Protein AF-A0A819LLQ4-F1 (afdb_monomer)

Radius of gyration: 18.8 Å; Cα contacts (8 Å, |Δi|>4): 126; chains: 1; bounding box: 55×27×51 Å

InterPro domains:
  IPR006703 AIG1-type guanine nucleotide-binding (G) domain [PF04548] (19-90)
  IPR006703 AIG1-type guanine nucleotide-binding (G) domain [PS51720] (15-90)
  IPR027417 P-loop containing nucleoside triphosphate hydrolase [G3DSA:3.40.50.300] (16-90)
  IPR027417 P-loop containing nucleoside triphosphate hydrolase [SSF52540] (15-87)
  IPR045058 GTPase GIMA/IAN/Toc [PTHR10903] (17-89)

Nearest PDB structures (foldseek):
  2xtp-assembly1_A  TM=8.423E-01  e=3.506E-06  Homo sapiens
  6z3e-assembly1_A  TM=8.125E-01  e=5.240E-06  Homo sapiens
  2xtm-assembly1_A  TM=8.385E-01  e=9.571E-06  Homo sapiens
  2xto-assembly2_B  TM=8.404E-01  e=1.748E-05  Homo sapiens
  9bs0-assembly1_W  TM=7.909E-01  e=3.238E-03  Bacillus subtilis subsp. subtilis str. 168

Secondary structure (DSSP, 8-state):
----PPP-----SS--EEEEEE---TTS-HHHHHHHHHTS--S-----TT-S--S-EEEEEEETTEEEEEEE-S-TT-TT--HHHHHTT-

Solvent-accessible surface area (backbone atoms only — not comparable to full-atom values): 5817 Å² total; per-residue (Å²): 142,81,86,82,84,76,84,78,85,76,86,80,89,67,85,56,55,50,79,46,74,46,78,44,45,58,70,75,47,55,34,51,50,51,18,58,76,54,73,43,90,81,48,75,68,68,99,37,93,87,42,74,50,82,58,74,46,76,52,72,39,83,52,96,94,25,34,39,38,40,33,38,50,30,37,72,68,36,93,83,65,48,72,67,71,61,53,75,78,109

Foldseek 3Di:
DDDDDDDDPDPPDDQLEDEEEQAAAAQPCSQVVVCVVQVHNQGDDDDDPVHDAPAKDWDWDDDPSGIYIYIYGYGRPDPPDDVVNVVVND

pLDDT: mean 78.7, std 17.06, range [42.38, 97.31]

Mean predicted aligned error: 11.03 Å

Organism: NCBI:txid392033

Sequence (90 aa):
MASTTQITAQATGANNEIRMILLGKTGTGKSSVGNTILGAKLFEAKLNPNGVTKQCGSGTRDFEKKRLFIVDTPGFLDPNITEAAIQEEV

Structure (mmCIF, N/CA/C/O backbone):
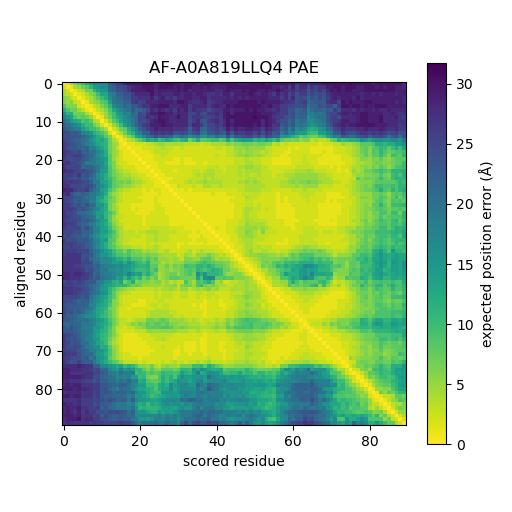data_AF-A0A819LLQ4-F1
#
_entry.id   AF-A0A819LLQ4-F1
#
loop_
_atom_site.group_PDB
_atom_site.id
_atom_site.type_symbol
_atom_site.label_atom_id
_atom_site.label_alt_id
_atom_site.label_comp_id
_atom_site.label_asym_id
_atom_site.label_entity_id
_atom_site.label_seq_id
_atom_site.pdbx_PDB_ins_code
_atom_site.Cartn_x
_atom_site.Cartn_y
_atom_site.Cartn_z
_atom_site.occupancy
_atom_site.B_iso_or_equiv
_atom_site.auth_seq_id
_atom_site.auth_comp_id
_atom_site.auth_asym_id
_atom_site.auth_atom_id
_atom_site.pdbx_PDB_model_num
ATOM 1 N N . MET A 1 1 ? -37.235 18.420 35.137 1.00 51.00 1 MET A N 1
ATOM 2 C CA . MET A 1 1 ? -35.878 17.885 35.359 1.00 51.00 1 MET A CA 1
ATOM 3 C C . MET A 1 1 ? -35.785 16.516 34.713 1.00 51.00 1 MET A C 1
ATOM 5 O O . MET A 1 1 ? -36.422 15.599 35.201 1.00 51.00 1 MET A O 1
ATOM 9 N N . ALA A 1 2 ? -35.044 16.404 33.616 1.00 48.91 2 ALA A N 1
ATOM 10 C CA . ALA A 1 2 ? -34.435 15.160 33.151 1.0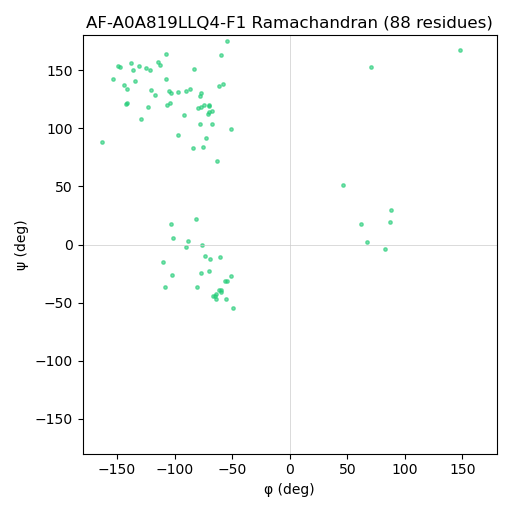0 48.91 2 ALA A CA 1
ATOM 11 C C . ALA A 1 2 ? -33.360 15.571 32.140 1.00 48.91 2 ALA A C 1
ATOM 13 O O . ALA A 1 2 ? -33.629 15.778 30.962 1.00 48.91 2 ALA A O 1
ATOM 14 N N . SER A 1 3 ? -32.166 15.831 32.666 1.00 44.81 3 SER A N 1
ATOM 15 C CA . SER A 1 3 ? -30.954 16.001 31.874 1.00 44.81 3 SER A CA 1
ATOM 16 C C . SER A 1 3 ? -30.575 14.624 31.338 1.00 44.81 3 SER A C 1
ATOM 18 O O . SER A 1 3 ? -30.239 13.740 32.124 1.00 44.81 3 SER A O 1
ATOM 20 N N . THR A 1 4 ? -30.672 14.410 30.029 1.00 50.56 4 THR A N 1
ATOM 21 C CA . THR A 1 4 ? -30.120 13.212 29.393 1.00 50.56 4 THR A CA 1
ATOM 22 C C . THR A 1 4 ? -28.755 13.567 28.832 1.00 50.56 4 THR A C 1
ATOM 24 O O . THR A 1 4 ? -28.620 14.090 27.731 1.00 50.56 4 THR A O 1
ATOM 27 N N . THR A 1 5 ? -27.731 13.293 29.629 1.00 49.22 5 THR A N 1
ATOM 28 C CA . THR A 1 5 ? -26.341 13.269 29.186 1.00 49.22 5 THR A CA 1
ATOM 29 C C . THR A 1 5 ? -26.124 11.999 28.367 1.00 49.22 5 THR A C 1
ATOM 31 O O . T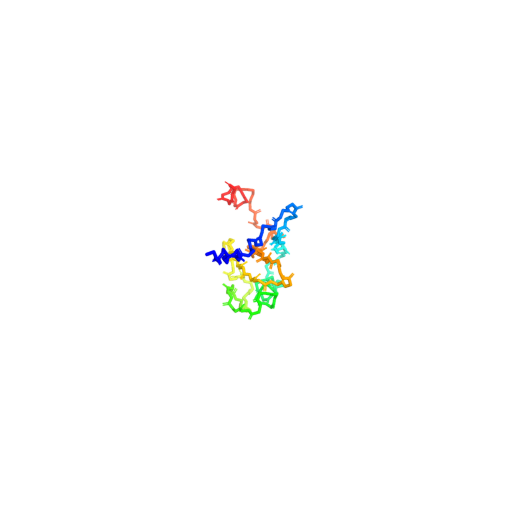HR A 1 5 ? -26.298 10.900 28.889 1.00 49.22 5 THR A O 1
ATOM 34 N N . GLN A 1 6 ? -25.725 12.130 27.101 1.00 53.16 6 GLN A N 1
ATOM 35 C CA . GLN A 1 6 ? -25.071 11.033 26.390 1.00 53.16 6 GLN A CA 1
ATOM 36 C C . GLN A 1 6 ? -23.573 11.310 26.312 1.00 53.16 6 GLN A C 1
ATOM 38 O O . GLN A 1 6 ? -23.127 12.414 26.012 1.00 53.16 6 GLN A O 1
ATOM 43 N N . ILE A 1 7 ? -22.832 10.279 26.701 1.00 52.69 7 ILE A N 1
ATOM 44 C CA . ILE A 1 7 ? -21.413 10.266 27.025 1.00 52.69 7 ILE A CA 1
ATOM 45 C C . ILE A 1 7 ? -20.594 10.471 25.749 1.00 52.69 7 ILE A C 1
ATOM 47 O O . ILE A 1 7 ? -20.640 9.657 24.829 1.00 52.69 7 ILE A O 1
ATOM 51 N N . THR A 1 8 ? -19.809 11.544 25.709 1.00 52.66 8 THR A N 1
ATOM 52 C CA . THR A 1 8 ? -18.766 11.764 24.708 1.00 52.66 8 THR A CA 1
ATOM 53 C C . THR A 1 8 ? -17.661 10.731 24.923 1.00 52.66 8 THR A C 1
ATOM 55 O O . THR A 1 8 ? -16.973 10.757 25.943 1.00 52.66 8 THR A O 1
ATOM 58 N N . ALA A 1 9 ? -17.447 9.824 23.970 1.00 58.31 9 ALA A N 1
ATOM 59 C CA . ALA A 1 9 ? -16.222 9.031 23.939 1.00 58.31 9 ALA A CA 1
ATOM 60 C C . ALA A 1 9 ? -15.077 9.923 23.432 1.00 58.31 9 ALA A C 1
ATOM 62 O O . ALA A 1 9 ? -14.760 9.946 22.246 1.00 58.31 9 ALA A O 1
ATOM 63 N N . GLN A 1 10 ? -14.473 10.702 24.328 1.00 53.31 10 GLN A N 1
ATOM 64 C CA . GLN A 1 10 ? -13.170 11.306 24.067 1.00 53.31 10 GLN A CA 1
ATOM 65 C C . GLN A 1 10 ? -12.105 10.226 24.259 1.00 53.31 10 GLN A C 1
ATOM 67 O O . GLN A 1 10 ? -11.766 9.867 25.383 1.00 53.31 10 GLN A O 1
ATOM 72 N N . ALA A 1 11 ? -11.581 9.696 23.153 1.00 56.56 11 ALA A N 1
ATOM 73 C CA . ALA A 1 11 ? -10.365 8.895 23.184 1.00 56.56 11 ALA A CA 1
ATOM 74 C C . ALA A 1 11 ? -9.176 9.834 23.426 1.00 56.56 11 ALA A C 1
ATOM 76 O O . ALA A 1 11 ? -8.616 10.435 22.511 1.00 56.56 11 ALA A O 1
ATOM 77 N N . THR A 1 12 ? -8.838 10.003 24.696 1.00 56.22 12 THR A N 1
ATOM 78 C CA . THR A 1 12 ? -7.643 10.685 25.171 1.00 56.22 12 THR A CA 1
ATOM 79 C C . THR A 1 12 ? -6.421 9.768 25.007 1.00 56.22 12 THR A C 1
ATOM 81 O O . THR A 1 12 ? -6.341 8.707 25.614 1.00 56.22 12 THR A O 1
ATOM 84 N N . GLY A 1 13 ? -5.441 10.189 24.197 1.00 60.28 13 GLY A N 1
ATOM 85 C CA . GLY A 1 13 ? -4.025 9.883 24.459 1.00 60.28 13 GLY A CA 1
ATOM 86 C C . GLY A 1 13 ? -3.384 8.590 23.928 1.00 60.28 13 GLY A C 1
ATOM 87 O O . GLY A 1 13 ? -2.420 8.135 24.534 1.00 60.28 13 GLY A O 1
ATOM 88 N N . ALA A 1 14 ? -3.810 8.017 22.799 1.00 61.22 14 ALA A N 1
ATOM 89 C CA . ALA A 1 14 ? -3.009 7.014 22.082 1.00 61.22 14 ALA A CA 1
ATOM 90 C C . ALA A 1 14 ? -3.189 7.185 20.569 1.00 61.22 14 ALA A C 1
ATOM 92 O O . ALA A 1 14 ? -4.314 7.401 20.126 1.00 61.22 14 ALA A O 1
ATOM 93 N N . ASN A 1 15 ? -2.108 7.105 19.780 1.00 68.19 15 ASN A N 1
ATOM 94 C CA . ASN A 1 15 ? -2.165 7.139 18.312 1.00 68.19 15 ASN A CA 1
ATOM 95 C C . ASN A 1 15 ? -3.182 6.102 17.814 1.00 68.19 15 ASN A C 1
ATOM 97 O O . ASN A 1 15 ? -2.885 4.909 17.739 1.00 68.19 15 ASN A O 1
ATOM 101 N N . ASN A 1 16 ? -4.393 6.558 17.487 1.00 86.62 16 ASN A N 1
ATOM 102 C CA . ASN A 1 16 ? -5.505 5.691 17.102 1.00 86.62 16 ASN A CA 1
ATOM 103 C C . ASN A 1 16 ? -5.410 5.267 15.626 1.00 86.62 16 ASN A C 1
ATOM 105 O O . ASN A 1 16 ? -6.403 4.913 14.994 1.00 86.62 16 ASN A O 1
ATOM 109 N N . GLU A 1 17 ? -4.199 5.331 15.075 1.00 91.88 17 GLU A N 1
ATOM 110 C CA . GLU A 1 17 ? -3.856 5.035 13.698 1.00 91.88 17 GLU A CA 1
ATOM 111 C C . GLU A 1 17 ? -2.509 4.300 13.644 1.00 91.88 17 GLU A C 1
ATOM 113 O O . GLU A 1 17 ? -1.543 4.690 14.301 1.00 91.88 17 GLU A O 1
ATOM 118 N N . ILE A 1 18 ? -2.450 3.229 12.858 1.00 94.31 18 ILE A N 1
ATOM 119 C CA . ILE A 1 18 ? -1.239 2.488 12.513 1.00 94.31 18 ILE A CA 1
ATOM 120 C C . ILE A 1 18 ? -0.880 2.874 11.082 1.00 94.31 18 ILE A C 1
ATOM 122 O O . ILE A 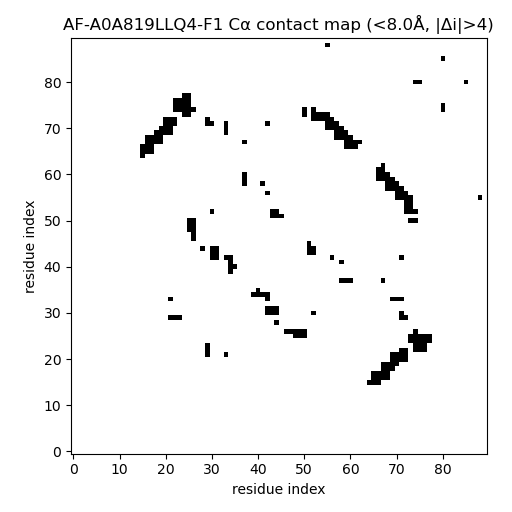1 18 ? -1.676 2.662 10.167 1.00 94.31 18 ILE A O 1
ATOM 126 N N . ARG A 1 19 ? 0.324 3.417 10.888 1.00 95.25 19 ARG A N 1
ATOM 127 C CA . ARG A 1 19 ? 0.848 3.801 9.573 1.00 95.25 19 ARG A CA 1
ATOM 128 C C . ARG A 1 19 ? 1.885 2.791 9.105 1.00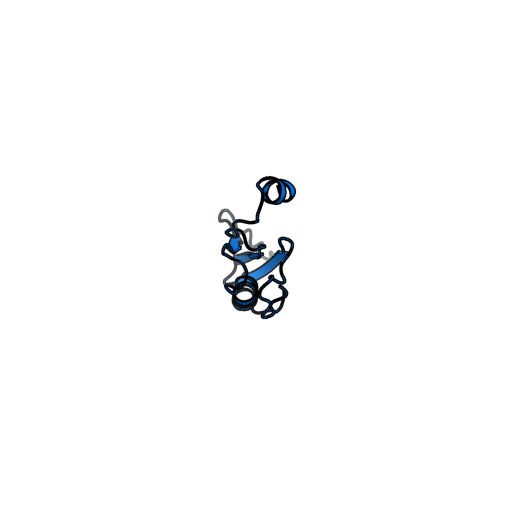 95.25 19 ARG A C 1
ATOM 130 O O . ARG A 1 19 ? 2.785 2.441 9.864 1.00 95.25 19 ARG A O 1
ATOM 137 N N . MET A 1 20 ? 1.768 2.343 7.862 1.00 94.62 20 MET A N 1
ATOM 138 C CA . MET A 1 20 ? 2.686 1.393 7.241 1.00 94.62 20 MET A CA 1
ATOM 139 C C . MET A 1 20 ? 3.050 1.862 5.834 1.00 94.62 20 MET A C 1
ATOM 141 O O . MET A 1 20 ? 2.195 2.342 5.096 1.00 94.62 20 MET A O 1
ATOM 145 N N . ILE A 1 21 ? 4.312 1.688 5.453 1.00 94.75 21 ILE A N 1
ATOM 146 C CA . ILE A 1 21 ? 4.795 1.903 4.087 1.00 94.75 21 ILE A CA 1
ATOM 147 C C . ILE A 1 21 ? 5.297 0.556 3.571 1.00 94.75 21 ILE A C 1
ATOM 149 O O . ILE A 1 21 ? 6.072 -0.120 4.249 1.00 94.75 21 ILE A O 1
ATOM 153 N N . LEU A 1 22 ? 4.832 0.146 2.394 1.00 93.44 22 LEU A N 1
ATOM 154 C CA . LEU A 1 22 ? 5.219 -1.112 1.766 1.00 93.44 22 LEU A CA 1
ATOM 155 C C . LEU A 1 22 ? 6.420 -0.872 0.856 1.00 93.44 22 LEU A C 1
ATOM 157 O O . LEU A 1 22 ? 6.282 -0.254 -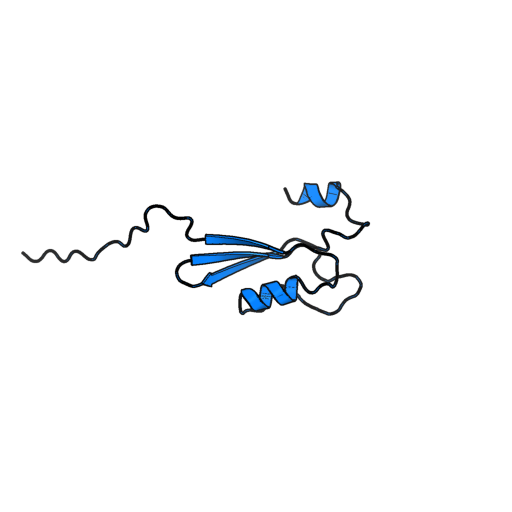0.191 1.00 93.44 22 LEU A O 1
ATOM 161 N N . LEU A 1 23 ? 7.585 -1.406 1.226 1.00 90.69 23 LEU A N 1
ATOM 162 C CA . LEU A 1 23 ? 8.832 -1.262 0.467 1.00 90.69 23 LEU A CA 1
ATOM 163 C C . LEU A 1 23 ? 9.290 -2.597 -0.129 1.00 90.69 23 LEU A C 1
ATOM 165 O O . LEU A 1 23 ? 8.965 -3.675 0.367 1.00 90.69 23 LEU A O 1
ATOM 169 N N . GLY A 1 24 ? 10.057 -2.531 -1.219 1.00 86.50 24 GLY A N 1
ATOM 170 C CA . GLY A 1 24 ? 10.586 -3.707 -1.916 1.00 86.50 24 GLY A CA 1
ATOM 171 C C . GLY A 1 24 ? 10.724 -3.505 -3.425 1.00 86.50 24 GLY A C 1
ATOM 172 O O . GLY A 1 24 ? 10.184 -2.550 -3.991 1.00 86.50 24 GLY A O 1
ATOM 173 N N . LYS A 1 25 ? 11.433 -4.425 -4.091 1.00 86.69 25 LYS A N 1
ATOM 174 C CA . LYS A 1 25 ? 11.654 -4.395 -5.548 1.00 86.69 25 LYS A CA 1
ATOM 175 C C . LYS A 1 25 ? 10.344 -4.437 -6.344 1.00 86.69 25 LYS A C 1
ATOM 177 O O . LYS A 1 25 ? 9.276 -4.793 -5.838 1.00 86.69 25 LYS A O 1
ATOM 182 N N . THR A 1 26 ? 10.421 -4.060 -7.613 1.00 85.69 26 THR A N 1
ATOM 183 C CA . THR A 1 26 ? 9.326 -4.246 -8.567 1.00 85.69 26 THR A CA 1
ATOM 184 C C . THR A 1 26 ? 8.950 -5.731 -8.665 1.00 85.69 26 THR A C 1
ATOM 186 O O . THR A 1 26 ? 9.816 -6.600 -8.647 1.00 85.69 26 THR A O 1
ATOM 189 N N . GLY A 1 27 ? 7.649 -6.035 -8.719 1.00 84.75 27 GLY A N 1
ATOM 190 C CA . GLY A 1 27 ? 7.150 -7.406 -8.896 1.00 84.75 27 GLY A CA 1
ATOM 191 C C . GLY A 1 27 ? 7.059 -8.270 -7.630 1.00 84.75 27 GLY A C 1
ATOM 192 O O . GLY A 1 27 ? 6.514 -9.365 -7.701 1.00 84.75 27 GLY A O 1
ATOM 193 N N . THR A 1 28 ? 7.494 -7.795 -6.456 1.00 88.38 28 THR A N 1
ATOM 194 C CA . THR A 1 28 ? 7.433 -8.578 -5.199 1.00 88.38 28 THR A CA 1
ATOM 195 C C . THR A 1 28 ? 6.039 -8.666 -4.565 1.00 88.38 28 THR A C 1
ATOM 197 O O . THR A 1 28 ? 5.877 -9.292 -3.522 1.00 88.38 28 THR A O 1
ATOM 200 N N . GLY A 1 29 ? 5.023 -8.041 -5.170 1.00 91.56 29 GLY A N 1
ATOM 201 C CA . GLY A 1 29 ? 3.630 -8.159 -4.728 1.00 91.56 29 GLY A CA 1
ATOM 202 C C . GLY A 1 29 ? 3.185 -7.174 -3.642 1.00 91.56 29 GLY A C 1
ATOM 203 O O . GLY A 1 29 ? 2.165 -7.422 -3.006 1.00 91.56 29 GLY A O 1
ATOM 204 N N . LYS A 1 30 ? 3.893 -6.054 -3.445 1.00 94.75 30 LYS A N 1
ATOM 205 C CA . LYS A 1 30 ? 3.540 -5.003 -2.464 1.00 94.75 30 LYS A CA 1
ATOM 206 C C . LYS A 1 30 ? 2.074 -4.567 -2.558 1.00 94.75 30 LYS A C 1
ATOM 208 O O . LYS A 1 30 ? 1.332 -4.728 -1.596 1.00 94.75 30 LYS A O 1
ATOM 213 N N . SER A 1 31 ? 1.625 -4.166 -3.744 1.00 94.38 31 SER A N 1
ATOM 214 C CA . SER A 1 31 ? 0.246 -3.735 -4.007 1.00 94.38 31 SER A CA 1
ATOM 215 C C . SER A 1 31 ? -0.783 -4.834 -3.708 1.00 94.38 31 SER A C 1
ATOM 217 O O . SER A 1 31 ? -1.837 -4.571 -3.129 1.00 94.38 31 SER A O 1
ATOM 219 N N . SER A 1 32 ? -0.465 -6.096 -4.030 1.00 95.44 32 SER A N 1
ATOM 220 C CA . SER A 1 32 ? -1.312 -7.252 -3.695 1.00 95.44 32 SER A CA 1
ATOM 221 C C . SER A 1 32 ? -1.440 -7.452 -2.183 1.00 95.44 32 SER A C 1
ATOM 223 O O . SER A 1 32 ? -2.537 -7.708 -1.683 1.00 95.44 32 SER A O 1
ATOM 225 N N . VAL A 1 33 ? -0.335 -7.312 -1.446 1.00 96.38 33 VAL A N 1
ATOM 226 C CA . VAL A 1 33 ? -0.318 -7.400 0.020 1.00 96.38 33 VAL A CA 1
ATOM 227 C C . VAL A 1 33 ? -1.079 -6.227 0.632 1.00 96.38 33 VAL A C 1
ATOM 229 O O . VAL A 1 33 ? -1.917 -6.452 1.499 1.00 96.38 33 VAL A O 1
ATOM 232 N N . GLY A 1 34 ? -0.878 -5.002 0.141 1.00 96.69 34 GLY A N 1
ATOM 233 C CA . GLY A 1 34 ? -1.629 -3.824 0.578 1.00 96.69 34 GLY A CA 1
ATOM 234 C C . GLY A 1 34 ? -3.138 -4.018 0.437 1.00 96.69 34 GLY A C 1
ATOM 235 O O . GLY A 1 34 ? -3.874 -3.823 1.401 1.00 96.69 34 GLY A O 1
ATOM 236 N N . ASN A 1 35 ? -3.592 -4.525 -0.712 1.00 97.00 35 ASN A N 1
ATOM 237 C CA . ASN A 1 35 ? -4.997 -4.880 -0.932 1.00 97.00 35 ASN A CA 1
ATOM 238 C C . ASN A 1 35 ? -5.497 -5.971 0.021 1.00 97.00 35 ASN A C 1
ATOM 240 O O . ASN A 1 35 ? -6.628 -5.914 0.500 1.00 97.00 35 ASN A O 1
ATOM 244 N N . THR A 1 36 ? -4.652 -6.963 0.310 1.00 97.31 36 THR A N 1
ATOM 245 C CA . THR A 1 36 ? -4.974 -8.040 1.255 1.00 97.31 36 THR A CA 1
ATOM 246 C C . THR A 1 36 ? -5.166 -7.492 2.668 1.00 97.31 36 THR A C 1
ATOM 248 O O . THR A 1 36 ? -6.172 -7.794 3.306 1.00 97.31 36 THR A O 1
ATOM 251 N N . ILE A 1 37 ? -4.252 -6.640 3.141 1.00 96.31 37 ILE A N 1
ATOM 252 C CA . ILE A 1 37 ? -4.334 -6.030 4.476 1.00 96.31 37 ILE A CA 1
ATOM 253 C C . ILE A 1 37 ? -5.560 -5.103 4.566 1.00 96.31 37 ILE A C 1
ATOM 255 O O . ILE A 1 37 ? -6.331 -5.158 5.529 1.00 96.31 37 ILE A O 1
ATOM 259 N N . LEU A 1 38 ? -5.792 -4.290 3.532 1.00 95.75 38 LEU A N 1
ATOM 260 C CA . LEU A 1 38 ? -6.937 -3.378 3.450 1.00 95.75 38 LEU A CA 1
ATOM 261 C C . LEU A 1 38 ? -8.264 -4.105 3.179 1.00 95.75 38 LEU A C 1
ATOM 263 O O . LEU A 1 38 ? -9.320 -3.493 3.292 1.00 95.75 38 LEU A O 1
ATOM 267 N N . GLY A 1 39 ? -8.244 -5.399 2.847 1.00 95.50 39 GLY A N 1
ATOM 268 C CA . GLY A 1 39 ? -9.445 -6.179 2.535 1.00 95.50 39 GLY A CA 1
ATOM 269 C C . GLY A 1 39 ? -10.218 -5.676 1.308 1.00 95.50 39 GLY A C 1
ATOM 270 O O . GLY A 1 39 ? -11.392 -6.003 1.155 1.00 95.50 39 GLY A O 1
ATOM 271 N N . ALA A 1 40 ? -9.585 -4.871 0.453 1.00 93.94 40 ALA A N 1
ATOM 272 C CA . ALA A 1 40 ? -10.192 -4.225 -0.706 1.00 93.94 40 ALA A CA 1
ATOM 273 C C . ALA A 1 40 ? -9.156 -4.036 -1.823 1.00 93.94 40 ALA A C 1
ATOM 275 O O . ALA A 1 40 ? -7.960 -3.925 -1.566 1.00 93.94 40 ALA A O 1
ATOM 276 N N . LYS A 1 41 ? -9.609 -3.988 -3.080 1.00 95.00 41 LYS A N 1
ATOM 277 C CA . LYS A 1 41 ? -8.744 -3.719 -4.241 1.00 95.00 41 LYS A CA 1
ATOM 278 C C . LYS A 1 41 ? -8.570 -2.208 -4.427 1.00 95.00 41 LYS A C 1
ATOM 280 O O . LYS A 1 41 ? -9.300 -1.610 -5.209 1.00 95.00 41 LYS A O 1
ATOM 285 N N . LEU A 1 42 ? -7.643 -1.609 -3.683 1.00 93.94 42 LEU A N 1
ATOM 286 C CA . LEU A 1 42 ? -7.362 -0.166 -3.692 1.00 93.94 42 LEU A CA 1
ATOM 287 C C . LEU A 1 42 ? -6.109 0.200 -4.499 1.00 93.94 42 LEU A C 1
ATOM 289 O O . LEU A 1 42 ? -6.032 1.291 -5.051 1.00 93.94 42 LEU A O 1
ATOM 293 N N . PHE A 1 43 ? -5.161 -0.725 -4.621 1.00 93.69 43 PHE A N 1
ATOM 294 C CA . PHE A 1 43 ? -3.958 -0.581 -5.434 1.00 93.69 43 PHE A CA 1
ATOM 295 C C . PHE A 1 43 ? -4.046 -1.449 -6.686 1.00 93.69 43 PHE A C 1
ATOM 297 O O . PHE A 1 43 ? -4.535 -2.585 -6.641 1.00 93.69 43 PHE A O 1
ATOM 304 N N . GLU A 1 44 ? -3.537 -0.950 -7.811 1.00 90.38 44 GLU A N 1
ATOM 305 C CA . GLU A 1 44 ? -3.436 -1.762 -9.018 1.00 90.38 44 GLU A CA 1
ATOM 306 C C . GLU A 1 44 ? -2.359 -2.838 -8.834 1.00 90.38 44 GLU A C 1
ATOM 308 O O . GLU A 1 44 ? -1.187 -2.550 -8.616 1.00 90.38 44 GLU A O 1
ATOM 313 N N . ALA A 1 45 ? -2.761 -4.103 -8.936 1.00 86.94 45 ALA A N 1
ATOM 314 C CA . ALA A 1 45 ? -1.864 -5.239 -8.806 1.00 86.94 45 ALA A CA 1
ATOM 315 C C . ALA A 1 45 ? -2.047 -6.180 -9.999 1.00 86.94 45 ALA A C 1
ATOM 317 O O . ALA A 1 45 ? -3.066 -6.862 -10.121 1.00 86.94 45 ALA A O 1
ATOM 318 N N . LYS A 1 46 ? -1.056 -6.210 -10.895 1.00 85.06 46 LYS A N 1
ATOM 319 C CA . LYS A 1 46 ? -0.993 -7.130 -12.039 1.00 85.06 46 LYS A CA 1
ATOM 320 C C . LYS A 1 46 ? 0.421 -7.687 -12.171 1.00 85.06 46 LYS A C 1
ATOM 322 O O . LYS A 1 46 ? 1.394 -7.012 -11.834 1.00 85.06 46 LYS A O 1
ATOM 327 N N . LEU A 1 47 ? 0.532 -8.905 -12.698 1.00 77.19 47 LEU A N 1
ATOM 328 C CA . LEU A 1 47 ? 1.816 -9.467 -13.110 1.00 77.19 47 LEU A CA 1
ATOM 329 C C . LEU A 1 47 ? 2.339 -8.683 -14.319 1.00 77.19 47 LEU A C 1
ATOM 331 O O . L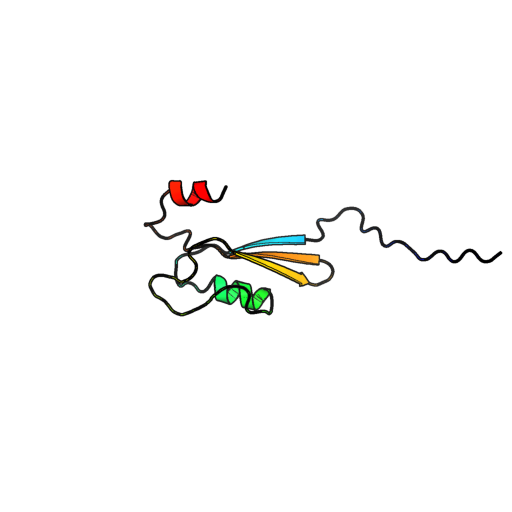EU A 1 47 ? 1.854 -8.847 -15.434 1.00 77.19 47 LEU A O 1
ATOM 335 N N . ASN A 1 48 ? 3.318 -7.814 -14.079 1.00 74.81 48 ASN A N 1
ATOM 336 C CA . ASN A 1 48 ? 4.045 -7.086 -15.110 1.00 74.81 48 ASN A CA 1
ATOM 337 C C . ASN A 1 48 ? 5.526 -7.004 -14.699 1.00 74.81 48 ASN A C 1
ATOM 339 O O . ASN A 1 48 ? 5.807 -6.450 -13.631 1.00 74.81 48 ASN A O 1
ATOM 343 N N . PRO A 1 49 ? 6.468 -7.513 -15.517 1.00 66.06 49 PRO A N 1
ATOM 344 C CA . PRO A 1 49 ? 7.904 -7.440 -15.234 1.00 66.06 49 PRO A CA 1
ATOM 345 C C . PRO A 1 49 ? 8.414 -6.010 -15.016 1.00 66.06 49 PRO A C 1
ATOM 347 O O . PRO A 1 49 ? 9.306 -5.793 -14.204 1.00 66.06 49 PRO A O 1
ATOM 350 N N . ASN A 1 50 ? 7.801 -5.027 -15.682 1.00 68.12 50 ASN A N 1
ATOM 351 C CA . ASN A 1 50 ? 8.176 -3.614 -15.598 1.00 68.12 50 ASN A CA 1
ATOM 352 C C . ASN A 1 50 ? 7.463 -2.868 -14.458 1.00 68.12 50 ASN A C 1
ATOM 354 O O . ASN A 1 50 ? 7.605 -1.649 -14.332 1.00 68.12 50 ASN A O 1
ATOM 358 N N . GLY A 1 51 ? 6.662 -3.575 -13.655 1.00 72.19 51 GLY A N 1
ATOM 359 C CA . GLY A 1 51 ? 5.836 -2.990 -12.605 1.00 72.19 51 GLY A CA 1
ATOM 360 C C . GLY A 1 51 ? 4.660 -2.177 -13.136 1.00 72.19 51 GLY A C 1
ATOM 361 O O . GLY A 1 51 ? 4.696 -1.620 -14.233 1.00 72.19 51 GLY A O 1
ATOM 362 N N . VAL A 1 52 ? 3.607 -2.103 -12.325 1.00 78.56 52 VAL A N 1
ATOM 363 C CA . VAL A 1 52 ? 2.400 -1.324 -12.644 1.00 78.56 52 VAL A CA 1
ATOM 364 C C . VAL A 1 52 ? 2.301 -0.071 -11.780 1.00 78.56 52 VAL A C 1
ATOM 366 O O . VAL A 1 52 ? 1.953 0.987 -12.287 1.00 78.56 52 VAL A O 1
ATOM 369 N N . THR A 1 53 ? 2.716 -0.152 -10.517 1.00 77.44 53 THR A N 1
ATOM 370 C CA . THR A 1 53 ? 2.819 1.005 -9.622 1.00 77.44 53 THR A CA 1
ATOM 371 C C . THR A 1 53 ? 3.963 1.919 -10.059 1.00 77.44 53 THR A C 1
ATOM 373 O O . THR A 1 53 ? 5.132 1.522 -10.016 1.00 77.44 53 THR A O 1
ATOM 376 N N . LYS A 1 54 ? 3.623 3.133 -10.502 1.00 79.56 54 LYS A N 1
ATOM 377 C CA . LYS A 1 54 ? 4.579 4.170 -10.938 1.00 79.56 54 LYS A CA 1
ATOM 378 C C . LYS A 1 54 ? 4.664 5.366 -9.992 1.00 79.56 54 LYS A C 1
ATOM 380 O O . LYS A 1 54 ? 5.617 6.120 -10.093 1.00 79.56 54 LYS A O 1
ATOM 385 N N . GLN A 1 55 ? 3.701 5.506 -9.087 1.00 80.81 55 GLN A N 1
ATOM 386 C CA . GLN A 1 55 ? 3.631 6.554 -8.068 1.00 80.81 55 GLN A CA 1
ATOM 387 C C . GLN A 1 55 ? 3.176 5.936 -6.747 1.00 80.81 55 GLN A C 1
ATOM 389 O O . GLN A 1 55 ? 2.523 4.884 -6.765 1.00 80.81 55 GLN A O 1
ATOM 394 N N . CYS A 1 56 ? 3.496 6.576 -5.623 1.00 88.44 56 CYS A N 1
ATOM 395 C CA . CYS A 1 56 ? 2.941 6.173 -4.339 1.00 88.44 56 CYS A CA 1
ATOM 396 C C . CYS A 1 56 ? 1.410 6.291 -4.314 1.00 88.44 56 CYS A C 1
ATOM 398 O O . CYS A 1 56 ? 0.820 7.274 -4.759 1.00 88.44 56 CYS A O 1
ATOM 400 N N . GLY A 1 57 ? 0.756 5.278 -3.751 1.00 90.75 57 GLY A N 1
ATOM 401 C CA . GLY A 1 57 ? -0.677 5.274 -3.472 1.00 90.75 57 GLY A CA 1
ATOM 402 C C . GLY A 1 57 ? -0.916 5.056 -1.987 1.00 90.75 57 GLY A C 1
ATOM 403 O O . GLY A 1 57 ? -0.137 4.372 -1.332 1.00 90.75 57 GLY A O 1
ATOM 404 N N . SER A 1 58 ? -2.003 5.599 -1.439 1.00 95.50 58 SER A N 1
ATOM 405 C CA . SER A 1 58 ? -2.389 5.325 -0.051 1.00 95.50 58 SER A CA 1
ATOM 406 C C . SER A 1 58 ? -3.812 4.796 0.064 1.00 95.50 58 SER A C 1
ATOM 408 O O . SER A 1 58 ? -4.669 5.065 -0.776 1.00 95.50 58 SER A O 1
ATOM 410 N N . GLY A 1 59 ? -4.051 4.008 1.106 1.00 95.12 59 GLY A N 1
ATOM 411 C CA . GLY A 1 59 ? -5.354 3.439 1.413 1.00 95.12 59 GLY A CA 1
ATOM 412 C C . GLY A 1 59 ? -5.546 3.292 2.914 1.00 95.12 59 GLY A C 1
ATOM 413 O O . GLY A 1 59 ? -4.580 3.151 3.670 1.00 95.12 59 GLY A O 1
ATOM 414 N N . THR A 1 60 ? -6.802 3.336 3.351 1.00 96.12 60 THR A N 1
ATOM 415 C CA . THR A 1 60 ? -7.155 3.247 4.768 1.00 96.12 60 THR A CA 1
ATOM 416 C C . THR A 1 60 ? -8.257 2.237 5.033 1.00 96.12 60 THR A C 1
ATOM 418 O O . THR A 1 60 ? -9.076 1.931 4.166 1.00 96.12 60 THR A O 1
ATOM 421 N N . ARG A 1 61 ? -8.265 1.705 6.256 1.00 95.06 61 ARG A N 1
ATOM 422 C CA . ARG A 1 61 ? -9.312 0.815 6.765 1.00 95.06 61 ARG A CA 1
ATOM 423 C C . ARG A 1 61 ? -9.385 0.908 8.284 1.00 95.06 61 ARG A C 1
ATOM 425 O O . ARG A 1 61 ? -8.349 0.935 8.936 1.00 95.06 61 ARG A O 1
ATOM 432 N N . ASP A 1 62 ? -10.580 0.850 8.857 1.00 94.50 62 ASP A N 1
ATOM 433 C CA . ASP A 1 62 ? -10.729 0.665 10.302 1.00 94.50 62 ASP A CA 1
ATOM 434 C C . ASP A 1 62 ? -10.479 -0.803 10.713 1.00 94.50 62 ASP A C 1
ATOM 436 O O . ASP A 1 62 ? -11.028 -1.746 10.134 1.00 94.50 62 ASP A O 1
ATOM 440 N N . PHE A 1 63 ? -9.637 -1.001 11.727 1.00 88.31 63 PHE A N 1
ATOM 441 C CA . PHE A 1 63 ? -9.218 -2.295 12.263 1.00 88.31 63 PHE A CA 1
ATOM 442 C C . PHE A 1 63 ? -9.100 -2.218 13.789 1.00 88.31 63 PHE A C 1
ATOM 444 O O . PHE A 1 63 ? -8.329 -1.420 14.313 1.00 88.31 63 PHE A O 1
ATOM 451 N N . GLU A 1 64 ? -9.861 -3.045 14.511 1.00 86.50 64 GLU A N 1
ATOM 452 C CA . GLU A 1 64 ? -9.785 -3.172 15.979 1.00 86.50 64 GLU A CA 1
ATOM 453 C C . GLU A 1 64 ? -9.753 -1.825 16.735 1.00 86.50 64 GLU A C 1
ATOM 455 O O . GLU A 1 64 ? -8.895 -1.578 17.580 1.00 86.50 64 GLU A O 1
ATOM 460 N N . LYS A 1 65 ? -10.712 -0.937 16.426 1.00 89.06 65 LYS A N 1
ATOM 461 C CA . LYS A 1 65 ? -10.851 0.432 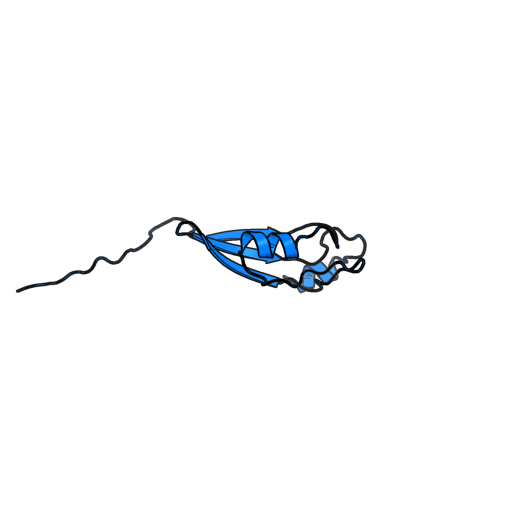16.984 1.00 89.06 65 LYS A CA 1
ATOM 462 C C . LYS A 1 65 ? -9.737 1.418 16.598 1.00 89.06 65 LYS A C 1
ATOM 464 O O . LYS A 1 65 ? -9.789 2.569 17.029 1.00 89.06 65 LYS A O 1
ATOM 469 N N . LYS A 1 66 ? -8.781 0.998 15.771 1.00 92.06 66 LYS A N 1
ATOM 470 C CA . LYS A 1 66 ? -7.741 1.836 15.168 1.00 92.06 66 LYS A CA 1
ATOM 471 C C . LYS A 1 66 ? -8.012 2.035 13.681 1.00 92.06 66 LYS A C 1
ATOM 473 O O . LYS A 1 66 ? -8.748 1.273 13.062 1.00 92.06 66 LYS A O 1
ATOM 478 N N . ARG A 1 67 ? -7.358 3.025 13.090 1.00 94.38 67 ARG A N 1
ATOM 479 C CA . ARG A 1 67 ? -7.275 3.202 11.640 1.00 94.38 67 ARG A CA 1
ATOM 480 C C . ARG A 1 67 ? -5.971 2.612 11.116 1.00 94.38 67 ARG A C 1
ATOM 482 O O . ARG A 1 67 ? -4.912 2.891 11.658 1.00 94.38 67 ARG A O 1
ATOM 489 N N . LEU A 1 68 ? -6.012 1.800 10.074 1.00 95.81 68 LEU A N 1
ATOM 490 C CA . LEU 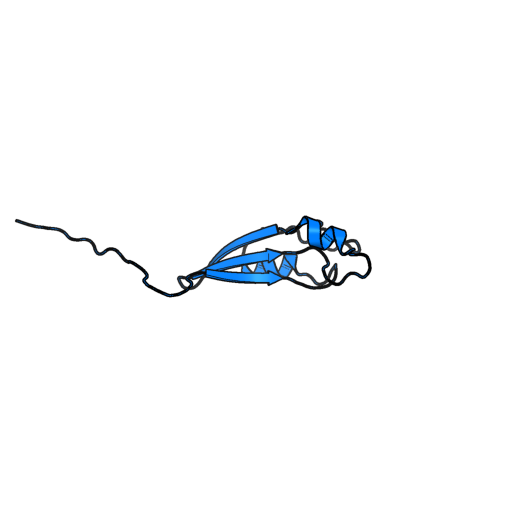A 1 68 ? -4.832 1.437 9.296 1.00 95.81 68 LEU A CA 1
ATOM 491 C C . LEU A 1 68 ? -4.681 2.451 8.169 1.00 95.81 68 LEU A C 1
ATOM 493 O O . LEU A 1 68 ? -5.651 2.726 7.465 1.00 95.81 68 LEU A O 1
ATOM 497 N N . PHE A 1 69 ? -3.475 2.972 7.993 1.00 95.69 69 PHE A N 1
ATOM 498 C CA . PHE A 1 69 ? -3.071 3.797 6.863 1.00 95.69 69 PHE A CA 1
ATOM 499 C C . PHE A 1 69 ? -1.871 3.130 6.198 1.00 95.69 69 PHE A C 1
ATOM 501 O O . PHE A 1 69 ? -0.835 2.933 6.835 1.00 95.69 69 PHE A O 1
ATOM 508 N N . ILE A 1 70 ? -2.018 2.742 4.936 1.00 96.69 70 ILE A N 1
ATOM 509 C CA . ILE A 1 70 ? -0.993 2.012 4.189 1.00 96.69 70 ILE A CA 1
ATOM 510 C C . ILE A 1 70 ? -0.606 2.815 2.961 1.00 96.69 70 ILE A C 1
ATOM 512 O O . ILE A 1 70 ? -1.484 3.254 2.223 1.00 96.69 70 ILE A O 1
ATOM 516 N N . VAL A 1 71 ? 0.697 2.951 2.734 1.00 95.38 71 VAL A N 1
ATOM 517 C CA . VAL A 1 71 ? 1.275 3.503 1.508 1.00 95.38 71 VAL A CA 1
ATOM 518 C C . VAL A 1 71 ? 1.877 2.363 0.689 1.00 95.38 71 VAL A C 1
ATOM 520 O O . VAL A 1 71 ? 2.769 1.662 1.168 1.00 95.38 71 VAL A O 1
ATOM 523 N N . ASP A 1 72 ? 1.384 2.167 -0.530 1.00 92.75 72 ASP A N 1
ATOM 524 C CA . ASP A 1 72 ? 2.032 1.350 -1.557 1.00 92.75 72 ASP A CA 1
ATOM 525 C C . ASP A 1 72 ? 3.019 2.220 -2.333 1.00 92.75 72 ASP A C 1
ATOM 527 O O . ASP A 1 72 ? 2.671 3.330 -2.732 1.00 92.75 72 ASP A O 1
ATOM 531 N N . THR A 1 73 ? 4.235 1.724 -2.557 1.00 90.06 73 THR A N 1
ATOM 532 C CA . THR A 1 73 ? 5.284 2.473 -3.258 1.00 90.06 73 THR A CA 1
ATOM 533 C C . THR A 1 73 ? 5.650 1.810 -4.588 1.00 90.06 73 THR A C 1
ATOM 535 O O . THR A 1 73 ? 5.535 0.582 -4.740 1.00 90.06 73 THR A O 1
ATOM 538 N N . PRO A 1 74 ? 6.216 2.568 -5.542 1.00 85.62 74 PRO A N 1
ATOM 539 C CA . PRO A 1 74 ? 6.982 2.004 -6.650 1.00 85.62 74 PRO A CA 1
ATOM 540 C C . PRO A 1 74 ? 8.126 1.100 -6.157 1.00 85.62 74 PRO A C 1
ATOM 542 O O . PRO A 1 74 ? 8.352 0.928 -4.956 1.00 85.62 74 PRO A O 1
ATOM 545 N N . GLY A 1 75 ? 8.838 0.451 -7.081 1.00 80.06 75 GLY A N 1
ATOM 546 C CA . GLY A 1 75 ? 9.926 -0.483 -6.774 1.00 80.06 75 GLY A CA 1
ATOM 547 C C . GLY A 1 75 ? 11.129 0.145 -6.065 1.00 80.06 75 GLY A C 1
ATOM 548 O O . GLY A 1 75 ? 12.180 0.217 -6.665 1.00 80.06 75 GLY A O 1
ATOM 549 N N . PHE A 1 76 ? 11.012 0.522 -4.792 1.00 71.44 76 PHE A N 1
ATOM 550 C CA . PHE A 1 76 ? 11.975 1.320 -4.018 1.00 71.44 76 PHE A CA 1
ATOM 551 C C . PHE A 1 76 ? 13.435 0.824 -4.044 1.00 71.44 76 PHE A C 1
ATOM 553 O O . PHE A 1 76 ? 14.361 1.607 -3.891 1.00 71.44 76 PHE A O 1
ATOM 560 N N . LEU A 1 77 ? 13.650 -0.480 -4.238 1.00 66.12 77 LEU A N 1
ATOM 561 C CA . LEU A 1 77 ? 14.978 -1.114 -4.267 1.00 66.12 77 LEU A CA 1
ATOM 562 C C . LEU A 1 77 ? 15.458 -1.456 -5.690 1.00 66.12 77 LEU A C 1
ATOM 564 O O . LEU A 1 77 ? 16.303 -2.339 -5.865 1.00 66.12 77 LEU A O 1
ATOM 568 N N . ASP A 1 78 ? 14.856 -0.854 -6.712 1.00 66.50 78 ASP A N 1
ATOM 569 C CA . ASP A 1 78 ? 15.267 -1.017 -8.103 1.00 66.50 78 ASP A CA 1
ATOM 570 C C . ASP A 1 78 ? 16.513 -0.146 -8.360 1.00 66.50 78 ASP A C 1
ATOM 572 O O . ASP A 1 78 ? 16.480 1.048 -8.061 1.00 66.50 78 ASP A O 1
ATOM 576 N N . PRO A 1 79 ? 17.617 -0.695 -8.901 1.00 61.41 79 PRO A N 1
ATOM 577 C CA . PRO A 1 79 ? 18.836 0.074 -9.183 1.00 61.41 79 PRO A CA 1
ATOM 578 C C . PRO A 1 79 ? 18.631 1.233 -10.172 1.00 61.41 79 PRO A C 1
ATOM 580 O O . PRO A 1 79 ? 19.523 2.060 -10.330 1.00 61.41 79 PRO A O 1
ATOM 583 N N . ASN A 1 80 ? 17.474 1.295 -10.835 1.00 62.91 80 ASN A N 1
ATOM 584 C CA . ASN A 1 80 ? 17.101 2.368 -11.753 1.00 62.91 80 ASN A CA 1
ATOM 585 C C . ASN A 1 80 ? 16.364 3.538 -11.075 1.00 62.91 80 ASN A C 1
ATOM 587 O O . ASN A 1 80 ? 16.017 4.500 -11.759 1.00 62.91 80 ASN A O 1
ATOM 591 N N . ILE A 1 81 ? 16.090 3.474 -9.765 1.00 63.62 81 ILE A N 1
ATOM 592 C CA . ILE A 1 81 ? 15.519 4.609 -9.031 1.00 63.62 81 ILE A CA 1
ATOM 593 C C . ILE A 1 81 ? 16.631 5.604 -8.712 1.00 63.62 81 ILE A C 1
ATOM 595 O O . ILE A 1 81 ? 17.578 5.300 -7.990 1.00 63.62 81 ILE A O 1
ATOM 599 N N . THR A 1 82 ? 16.503 6.806 -9.262 1.00 62.16 82 THR A N 1
ATOM 600 C CA . THR A 1 82 ? 17.391 7.934 -8.982 1.00 62.16 82 THR A CA 1
ATOM 601 C C . THR A 1 82 ? 16.958 8.644 -7.699 1.00 62.16 82 THR A C 1
ATOM 603 O O . THR A 1 82 ? 15.773 8.689 -7.378 1.00 62.16 82 THR A O 1
ATOM 606 N N . GLU A 1 83 ? 17.899 9.262 -6.978 1.00 61.09 83 GLU A N 1
ATOM 607 C CA . GLU A 1 83 ? 17.579 10.106 -5.811 1.00 61.09 83 GLU A CA 1
ATOM 608 C C . GLU A 1 83 ? 16.572 11.214 -6.153 1.00 61.09 83 GLU A C 1
ATOM 610 O O . GLU A 1 83 ? 15.732 11.553 -5.327 1.00 61.09 83 GLU A O 1
ATOM 615 N N . ALA A 1 84 ? 16.591 11.715 -7.393 1.00 55.56 84 ALA A N 1
ATOM 616 C CA . ALA A 1 84 ? 15.615 12.684 -7.886 1.00 55.56 84 ALA A CA 1
ATOM 617 C C . ALA A 1 84 ? 14.173 12.144 -7.840 1.00 55.56 84 ALA A C 1
ATOM 619 O O . ALA A 1 84 ? 13.276 12.858 -7.409 1.00 55.56 84 ALA A O 1
ATOM 620 N N . ALA A 1 85 ? 13.960 10.874 -8.205 1.00 57.81 85 ALA A N 1
ATOM 621 C CA . ALA A 1 85 ? 12.645 10.235 -8.141 1.00 57.81 85 ALA A CA 1
ATOM 622 C C . ALA A 1 85 ? 12.176 9.977 -6.697 1.00 57.81 85 ALA A C 1
ATOM 624 O O . ALA A 1 85 ? 10.981 9.858 -6.456 1.00 57.81 85 ALA A O 1
ATOM 625 N N . ILE A 1 86 ? 13.106 9.895 -5.738 1.00 60.41 86 ILE A N 1
ATOM 626 C CA . ILE A 1 86 ? 12.796 9.765 -4.305 1.00 60.41 86 ILE A CA 1
ATOM 627 C C . ILE A 1 86 ? 12.452 11.136 -3.703 1.00 60.41 86 ILE A C 1
ATOM 629 O O . ILE A 1 86 ? 11.583 11.225 -2.842 1.00 60.41 86 ILE A O 1
ATOM 633 N N . GLN A 1 87 ? 13.119 12.206 -4.148 1.00 54.91 87 GLN A N 1
ATOM 634 C CA . GLN A 1 87 ? 12.894 13.566 -3.645 1.00 54.91 87 GLN A CA 1
ATOM 635 C C . GLN A 1 87 ? 11.628 14.230 -4.197 1.00 54.91 87 GLN A C 1
ATOM 637 O O . GLN A 1 87 ? 11.083 15.102 -3.533 1.00 54.91 87 GLN A O 1
ATOM 642 N N . GLU A 1 88 ? 11.140 13.820 -5.370 1.00 55.47 88 GLU A N 1
ATOM 643 C CA . GLU A 1 88 ? 9.902 14.361 -5.957 1.00 55.47 88 GLU A CA 1
ATOM 644 C C . GLU A 1 88 ? 8.627 13.951 -5.186 1.00 55.47 88 GLU A C 1
ATOM 646 O O . GLU A 1 88 ? 7.562 14.525 -5.401 1.00 55.47 88 GLU A O 1
ATOM 651 N N . GLU A 1 89 ? 8.727 12.981 -4.269 1.00 47.47 89 GLU A N 1
ATOM 652 C CA . GLU A 1 89 ? 7.624 12.515 -3.414 1.00 47.47 89 GLU A CA 1
ATOM 653 C C . GLU A 1 89 ? 7.671 13.065 -1.962 1.00 47.47 89 GLU A C 1
ATOM 655 O O . GLU A 1 89 ? 6.843 12.646 -1.146 1.00 47.47 89 GLU A O 1
ATOM 660 N N . VAL A 1 90 ? 8.600 13.983 -1.621 1.00 42.38 90 VAL A N 1
ATOM 661 C CA . VAL A 1 90 ? 8.752 14.597 -0.271 1.00 42.38 90 VAL A CA 1
ATOM 662 C C . VAL A 1 90 ? 8.162 16.003 -0.188 1.00 42.38 90 VAL A C 1
ATOM 664 O O . VAL A 1 90 ? 8.518 16.853 -1.033 1.00 42.38 90 VAL A O 1
#